Protein AF-A0A656YXI9-F1 (afdb_monomer_lite)

pLDDT: mean 81.05, std 15.87, range [48.06, 97.44]

InterPro domains:
  IPR007166 Class III signal peptide motif [PF04021] (8-33)

Secondary structure (DSSP, 8-state):
-----------HHHHHHHHHHHHHHHHHHHHHHHHHS--S---EEEEEEE-SSSSS---EEEEEEEE--B-TTSEEEEEESSTT----EE-SS-B-SSEEE-TT--GGGT--TT-S--EEEEEEEETTT--EEEEEEEEEPPPHHHHHHHTT-

Organism: NCBI:txid1698269

Sequence (153 aa):
MITIKNEKGQGATEYLLMLAAVLVVAAAAIYYVTQAGGGYPAIGATPTPYDSDADGTKEAIAIEVTTGSIASRAWSYSIDLDPQNDTWSNGSESLDAPRVTLDNFTPGAYASDDSADNTFYVSLRHTDSGHIYFSNEPVTLEDDSDIASANSA

Structure (mmCIF, N/CA/C/O backbone):
data_AF-A0A656YXI9-F1
#
_entry.id   AF-A0A656YXI9-F1
#
loop_
_atom_site.group_PDB
_atom_site.id
_atom_site.type_symbol
_atom_site.label_atom_id
_atom_site.label_alt_id
_atom_site.label_comp_id
_atom_site.label_asym_id
_atom_site.label_entity_id
_atom_site.label_seq_id
_atom_site.pdbx_PDB_ins_code
_atom_site.Cartn_x
_atom_site.Cartn_y
_atom_site.Cartn_z
_atom_site.occupancy
_atom_site.B_iso_or_equiv
_atom_site.auth_seq_id
_atom_site.auth_comp_id
_atom_site.auth_asym_id
_atom_site.auth_atom_id
_atom_site.pdbx_PDB_model_num
ATOM 1 N N . MET A 1 1 ? -42.996 17.291 72.541 1.00 52.22 1 MET A N 1
ATOM 2 C CA . MET A 1 1 ? -43.060 17.371 71.066 1.00 52.22 1 MET A CA 1
ATOM 3 C C . MET A 1 1 ? -41.785 16.740 70.534 1.00 52.22 1 MET A C 1
ATOM 5 O O . MET A 1 1 ? -40.719 17.255 70.834 1.00 52.22 1 MET A O 1
ATOM 9 N N . ILE A 1 2 ? -41.877 15.577 69.888 1.00 51.03 2 ILE A N 1
ATOM 10 C CA . ILE A 1 2 ? -40.717 14.841 69.361 1.00 51.03 2 ILE A CA 1
ATOM 11 C C . ILE A 1 2 ? -40.829 14.864 67.839 1.00 51.03 2 ILE A C 1
ATOM 13 O O . ILE A 1 2 ? -41.838 14.428 67.292 1.00 51.03 2 ILE A O 1
ATOM 17 N N . THR A 1 3 ? -39.807 15.399 67.176 1.00 60.31 3 THR A N 1
ATOM 18 C CA . THR A 1 3 ? -39.710 15.461 65.715 1.00 60.31 3 THR A CA 1
ATOM 19 C C . THR A 1 3 ? -38.803 14.328 65.250 1.00 60.31 3 THR A C 1
ATOM 21 O O . THR A 1 3 ? -37.611 14.338 65.549 1.00 60.31 3 THR A O 1
ATOM 24 N N . ILE A 1 4 ? -39.358 13.348 64.535 1.00 60.53 4 ILE A N 1
ATOM 25 C CA . ILE A 1 4 ? -38.586 12.249 63.942 1.00 60.53 4 ILE A CA 1
ATOM 26 C C . ILE A 1 4 ? -38.090 12.698 62.563 1.00 60.53 4 ILE A C 1
ATOM 28 O O . ILE A 1 4 ? -38.889 13.042 61.693 1.00 60.53 4 ILE A O 1
ATOM 32 N N . LYS A 1 5 ? -36.766 12.729 62.369 1.00 61.56 5 LYS A N 1
ATOM 33 C CA . LYS A 1 5 ? -36.139 12.929 61.056 1.00 61.56 5 LYS A CA 1
ATOM 34 C C . LYS A 1 5 ? -36.086 11.580 60.337 1.00 61.56 5 LYS A C 1
ATOM 36 O O . LYS A 1 5 ? -35.401 10.674 60.794 1.00 61.56 5 LYS A O 1
ATOM 41 N N . ASN A 1 6 ? -36.800 11.455 59.220 1.00 55.81 6 ASN A N 1
ATOM 42 C CA . ASN A 1 6 ? -36.669 10.308 58.324 1.00 55.81 6 ASN A CA 1
ATOM 43 C C . ASN A 1 6 ? -35.379 10.453 57.508 1.00 55.81 6 ASN A C 1
ATOM 45 O O . ASN A 1 6 ? -35.343 11.201 56.531 1.00 55.81 6 ASN A O 1
ATOM 49 N N . GLU A 1 7 ? -34.331 9.733 57.892 1.00 59.38 7 GLU A N 1
ATOM 50 C CA . GLU A 1 7 ? -33.169 9.510 57.034 1.00 59.38 7 GLU A CA 1
ATOM 51 C C . GLU A 1 7 ? -33.542 8.433 56.007 1.00 59.38 7 GLU A C 1
ATOM 53 O O . GLU A 1 7 ? -33.704 7.258 56.338 1.00 59.38 7 GLU A O 1
ATOM 58 N N . LYS A 1 8 ? -33.767 8.838 54.751 1.00 61.66 8 LYS A N 1
ATOM 59 C CA . LYS A 1 8 ? -33.958 7.894 53.644 1.00 61.66 8 LYS A CA 1
ATOM 60 C C . LYS A 1 8 ? -32.609 7.247 53.338 1.00 61.66 8 LYS A C 1
ATOM 62 O O . LYS A 1 8 ? -31.768 7.856 52.685 1.00 61.66 8 LYS A O 1
ATOM 67 N N . GLY A 1 9 ? -32.409 6.028 53.833 1.00 59.38 9 GLY A N 1
ATOM 68 C CA . GLY A 1 9 ? -31.315 5.170 53.394 1.00 59.38 9 GLY A CA 1
ATOM 69 C C . GLY A 1 9 ? -31.448 4.899 51.898 1.00 59.38 9 GLY A C 1
ATOM 70 O O . GLY A 1 9 ? -32.529 4.529 51.438 1.00 59.38 9 GLY A O 1
ATOM 71 N N . GLN A 1 10 ? -30.362 5.124 51.160 1.00 58.03 10 GLN A N 1
ATOM 72 C CA . GLN A 1 10 ? -30.278 4.870 49.728 1.00 58.03 10 GLN A CA 1
ATOM 73 C C . GLN A 1 10 ? -30.514 3.367 49.504 1.00 58.03 10 GLN A C 1
ATOM 75 O O . GLN A 1 10 ? -29.732 2.526 49.953 1.00 58.03 10 GLN A O 1
ATOM 80 N N . GLY A 1 11 ? -31.661 3.011 48.932 1.00 68.31 11 GLY A N 1
ATOM 81 C CA . GLY A 1 11 ? -32.063 1.625 48.742 1.00 68.31 11 GLY A CA 1
ATOM 82 C C . GLY A 1 11 ? -31.126 0.944 47.750 1.00 68.31 11 GLY A C 1
ATOM 83 O O . GLY A 1 11 ? -30.672 1.568 46.794 1.00 68.31 11 GLY A O 1
ATOM 84 N N . ALA A 1 12 ? -30.863 -0.354 47.929 1.00 71.62 12 ALA A N 1
ATOM 85 C CA . ALA A 1 12 ? -30.035 -1.155 47.015 1.00 71.62 12 ALA A CA 1
ATOM 86 C C . ALA A 1 12 ? -30.392 -0.944 45.524 1.00 71.62 12 ALA A C 1
ATOM 88 O O . ALA A 1 12 ? -29.527 -0.985 44.653 1.00 71.62 12 ALA A O 1
ATOM 89 N N . THR A 1 13 ? -31.659 -0.641 45.238 1.00 75.00 13 THR A N 1
ATOM 90 C CA . THR A 1 13 ? -32.184 -0.309 43.912 1.00 75.00 13 THR A CA 1
ATOM 91 C C . THR A 1 13 ? -31.545 0.934 43.279 1.00 75.00 13 THR A C 1
ATOM 93 O O . THR A 1 13 ? -31.309 0.948 42.077 1.00 75.00 13 THR A O 1
ATOM 96 N N . GLU A 1 14 ? -31.227 1.971 44.052 1.00 77.00 14 GLU A N 1
ATOM 97 C CA . GLU A 1 14 ? -30.619 3.207 43.534 1.00 77.00 14 GLU A CA 1
ATOM 98 C C . GLU A 1 14 ? -29.161 2.974 43.128 1.00 77.00 14 GLU A C 1
ATOM 100 O O . GLU A 1 14 ? -28.718 3.481 42.098 1.00 77.00 14 GLU A O 1
ATOM 105 N N . TYR A 1 15 ? -28.444 2.123 43.869 1.00 81.69 15 TYR A N 1
ATOM 106 C CA . TYR A 1 15 ? -27.099 1.690 43.490 1.00 81.69 15 TYR A CA 1
ATOM 107 C C . TYR A 1 15 ? -27.105 0.844 42.217 1.00 81.69 15 TYR A C 1
ATOM 109 O O . TYR A 1 15 ? -26.246 1.034 41.359 1.00 81.69 15 TYR A O 1
ATOM 117 N N . LEU A 1 16 ? -28.090 -0.046 42.054 1.00 84.88 16 LEU A N 1
ATOM 118 C CA . LEU A 1 16 ? -28.243 -0.827 40.823 1.00 84.88 16 LEU A CA 1
ATOM 119 C C . LEU A 1 16 ? -28.545 0.069 39.615 1.00 84.88 16 LEU A C 1
ATOM 121 O O . LEU A 1 16 ? -27.991 -0.154 38.541 1.00 84.88 16 LEU A O 1
ATOM 125 N N . LEU A 1 17 ? -29.370 1.105 39.791 1.00 84.88 17 LEU A N 1
ATOM 126 C CA . LEU A 1 17 ? -29.688 2.062 38.728 1.00 84.88 17 LEU A CA 1
ATOM 127 C C . LEU A 1 17 ? -28.478 2.920 38.339 1.00 84.88 17 LEU A C 1
ATOM 129 O O . LEU A 1 17 ? -28.216 3.101 37.151 1.00 84.88 17 LEU A O 1
ATOM 133 N N . MET A 1 18 ? -27.710 3.406 39.317 1.00 90.50 18 MET A N 1
ATOM 134 C CA . MET A 1 18 ? -26.471 4.139 39.042 1.00 90.50 18 MET A CA 1
ATOM 135 C C . MET A 1 18 ? -25.433 3.248 38.353 1.00 90.50 18 MET A C 1
ATOM 137 O O . MET A 1 18 ? -24.832 3.664 37.364 1.00 90.50 18 MET A O 1
ATOM 141 N N . LEU A 1 19 ? -25.263 2.007 38.816 1.00 90.31 19 LEU A N 1
ATOM 142 C CA . LEU A 1 19 ? -24.351 1.043 38.200 1.00 90.31 19 LEU A CA 1
ATOM 143 C C . LEU A 1 19 ? -24.745 0.738 36.750 1.00 90.31 19 LEU A C 1
ATOM 145 O O . LEU A 1 19 ? -23.888 0.747 35.870 1.00 90.31 19 LEU A O 1
ATOM 149 N N . ALA A 1 20 ? -26.034 0.509 36.486 1.00 91.38 20 ALA A N 1
ATOM 150 C CA . ALA A 1 20 ? -26.532 0.251 35.139 1.00 91.38 20 ALA A CA 1
ATOM 151 C C . ALA A 1 20 ? -26.260 1.434 34.199 1.00 91.38 20 ALA A C 1
ATOM 153 O O . ALA A 1 20 ? -25.772 1.235 33.088 1.00 91.38 20 ALA A O 1
ATOM 154 N N . ALA A 1 21 ? -26.506 2.666 34.656 1.00 93.06 21 ALA A N 1
ATOM 155 C CA . ALA A 1 21 ? -26.217 3.864 33.873 1.00 93.06 21 ALA A CA 1
ATOM 156 C C . ALA A 1 21 ? -24.719 3.986 33.543 1.00 93.06 21 ALA A C 1
ATOM 158 O O . ALA A 1 21 ? -24.357 4.250 32.396 1.00 93.06 21 ALA A O 1
ATOM 159 N N . VAL A 1 22 ? -23.845 3.731 34.520 1.00 94.69 22 VAL A N 1
ATOM 160 C CA . VAL A 1 22 ? -22.388 3.751 34.317 1.00 94.69 22 VAL A CA 1
ATOM 161 C C . VAL A 1 22 ? -21.953 2.685 33.312 1.00 94.69 22 VAL A C 1
ATOM 163 O O . VAL A 1 22 ? -21.165 2.985 32.419 1.00 94.69 22 VAL A O 1
ATOM 166 N N . LEU A 1 23 ? -22.488 1.465 33.407 1.00 94.50 23 LEU A N 1
ATOM 167 C CA . LEU A 1 23 ? -22.153 0.379 32.484 1.00 94.50 23 LEU A CA 1
ATOM 168 C C . LEU A 1 23 ? -22.568 0.690 31.043 1.00 94.50 23 LEU A C 1
ATOM 170 O O . LEU A 1 23 ? -21.806 0.407 30.123 1.00 94.50 23 LEU A O 1
ATOM 174 N N . VAL A 1 24 ? -23.733 1.309 30.839 1.00 93.31 24 VAL A N 1
ATOM 175 C CA . VAL A 1 24 ? -24.192 1.711 29.500 1.00 93.31 24 VAL A CA 1
ATOM 176 C C . VAL A 1 24 ? -23.269 2.771 28.899 1.00 93.31 24 VAL A C 1
ATOM 178 O O . VAL A 1 24 ? -22.856 2.642 27.747 1.00 93.31 24 VAL A O 1
ATOM 181 N N . VAL A 1 25 ? -22.894 3.794 29.674 1.00 92.81 25 VAL A N 1
ATOM 182 C CA . VAL A 1 25 ? -21.974 4.842 29.202 1.00 92.81 25 VAL A CA 1
ATOM 183 C C . VAL A 1 25 ? -20.582 4.269 28.924 1.00 92.81 25 VAL A C 1
ATOM 185 O O . VAL A 1 25 ? -19.993 4.581 27.891 1.00 92.81 25 VAL A O 1
ATOM 188 N N . ALA A 1 26 ? -20.070 3.395 29.794 1.00 92.00 26 ALA A N 1
ATOM 189 C CA . ALA A 1 26 ? -18.786 2.729 29.596 1.00 92.00 26 ALA A CA 1
ATOM 190 C C . ALA A 1 26 ? -18.788 1.842 28.340 1.00 92.00 26 ALA A C 1
ATOM 192 O O . ALA A 1 26 ? -17.847 1.902 27.553 1.00 92.00 26 ALA A O 1
ATOM 193 N N . ALA A 1 27 ? -19.854 1.071 28.108 1.00 89.06 27 ALA A N 1
ATOM 194 C CA . ALA A 1 27 ? -19.998 0.247 26.910 1.00 89.06 27 ALA A CA 1
ATOM 195 C C . ALA A 1 27 ? -20.043 1.097 25.632 1.00 89.06 27 ALA A C 1
ATOM 197 O O . ALA A 1 27 ? -19.363 0.771 24.662 1.00 89.06 27 ALA A O 1
ATOM 198 N N . ALA A 1 28 ? -20.780 2.212 25.642 1.00 83.25 28 ALA A N 1
ATOM 199 C CA . ALA A 1 28 ? -20.804 3.147 24.520 1.00 83.25 28 ALA A CA 1
ATOM 200 C C . ALA A 1 28 ? -19.417 3.762 24.271 1.00 83.25 28 ALA A C 1
ATOM 202 O O . ALA A 1 28 ? -18.961 3.807 23.133 1.00 83.25 28 ALA A O 1
ATOM 203 N N . ALA A 1 29 ? -18.711 4.182 25.323 1.00 82.88 29 ALA A N 1
ATOM 204 C CA . ALA A 1 29 ? -17.359 4.719 25.201 1.00 82.88 29 ALA A CA 1
ATOM 205 C C . ALA A 1 29 ? -16.381 3.683 24.624 1.00 82.88 29 ALA A C 1
ATOM 207 O O . ALA A 1 29 ? -15.631 4.010 23.712 1.00 82.88 29 ALA A O 1
ATOM 208 N N . ILE A 1 30 ? -16.425 2.428 25.088 1.00 82.44 30 ILE A N 1
ATOM 209 C CA . ILE A 1 30 ? -15.611 1.332 24.538 1.00 82.44 30 ILE A CA 1
ATOM 210 C C . ILE A 1 30 ? -15.970 1.077 23.071 1.00 82.44 30 ILE A C 1
ATOM 212 O O . ILE A 1 30 ? -15.073 0.932 22.246 1.00 82.44 30 ILE A O 1
ATOM 216 N N . TYR A 1 31 ? -17.257 1.065 22.720 1.00 77.50 31 TYR A N 1
ATOM 217 C CA . TYR A 1 31 ? -17.714 0.908 21.338 1.00 77.50 31 TYR A CA 1
ATOM 218 C C . TYR A 1 31 ? -17.147 2.005 20.425 1.00 77.50 31 TYR A C 1
ATOM 220 O O . TYR A 1 31 ? -16.580 1.710 19.376 1.00 77.50 31 TYR A O 1
ATOM 228 N N . TYR A 1 32 ? -17.208 3.267 20.854 1.00 71.00 32 TYR A N 1
ATOM 229 C CA . TYR A 1 32 ? -16.646 4.368 20.074 1.00 71.00 32 TYR A CA 1
ATOM 230 C C . TYR A 1 32 ? -15.115 4.359 20.051 1.00 71.00 32 TYR A C 1
ATOM 232 O O . TYR A 1 32 ? -14.539 4.643 19.010 1.00 71.00 32 TYR A O 1
ATOM 240 N N . VAL A 1 33 ? -14.438 3.988 21.141 1.00 65.75 33 VAL A N 1
ATOM 241 C CA . VAL A 1 33 ? -12.968 3.876 21.180 1.00 65.75 33 VAL A CA 1
ATOM 242 C C . VAL A 1 33 ? -12.469 2.735 20.292 1.00 65.75 33 VAL A C 1
ATOM 244 O O . VAL A 1 33 ? -11.468 2.895 19.605 1.00 65.75 33 VAL A O 1
ATOM 247 N N . THR A 1 34 ? -13.175 1.606 20.263 1.00 61.50 34 THR A N 1
ATOM 248 C CA . THR A 1 34 ? -12.810 0.452 19.424 1.00 61.50 34 THR A CA 1
ATOM 249 C C . THR A 1 34 ? -13.094 0.688 17.942 1.00 61.50 34 THR A C 1
ATOM 251 O O . THR A 1 34 ? -12.351 0.182 17.110 1.00 61.50 34 THR A O 1
ATOM 254 N N . GLN A 1 35 ? -14.100 1.497 17.592 1.00 58.91 35 GLN A N 1
ATOM 255 C CA . GLN A 1 35 ? -14.315 1.925 16.203 1.00 58.91 35 GLN A CA 1
ATOM 256 C C . GLN A 1 35 ? -13.405 3.081 15.769 1.00 58.91 35 GLN A C 1
ATOM 258 O O . GLN A 1 35 ? -12.988 3.118 14.617 1.00 58.91 35 GLN A O 1
ATOM 263 N N . ALA A 1 36 ? -13.085 4.020 16.664 1.00 53.50 36 ALA A N 1
ATOM 264 C CA . ALA A 1 36 ? -12.298 5.209 16.332 1.00 53.50 36 ALA A CA 1
ATOM 265 C C . ALA A 1 36 ? -10.776 5.011 16.475 1.00 53.50 36 ALA A C 1
ATOM 267 O O . ALA A 1 36 ? -10.007 5.821 15.962 1.00 53.50 36 ALA A O 1
ATOM 268 N N . GLY A 1 37 ? -10.321 3.960 17.166 1.00 49.38 37 GLY A N 1
ATOM 269 C CA . GLY A 1 37 ? -8.909 3.702 17.449 1.00 49.38 37 GLY A CA 1
ATOM 270 C C . GLY A 1 37 ? -8.355 2.455 16.756 1.00 49.38 37 GLY A C 1
ATOM 271 O O . GLY A 1 37 ? -8.288 1.397 17.368 1.00 49.38 37 GLY A O 1
ATOM 272 N N . GLY A 1 38 ? -7.877 2.595 15.515 1.00 62.16 38 GLY A N 1
ATOM 273 C CA . GLY A 1 38 ? -6.753 1.783 15.012 1.00 62.16 38 GLY A CA 1
ATOM 274 C C . GLY A 1 38 ? -7.040 0.357 14.520 1.00 62.16 38 GLY A C 1
ATOM 275 O O . GLY A 1 38 ? -6.224 -0.531 14.742 1.00 62.16 38 GLY A O 1
ATOM 276 N N . GLY A 1 39 ? -8.157 0.119 13.831 1.00 72.19 39 GLY A N 1
ATOM 277 C CA . GLY A 1 39 ? -8.497 -1.192 13.256 1.00 72.19 39 GLY A CA 1
ATOM 278 C C . GLY A 1 39 ? -7.847 -1.516 11.903 1.00 72.19 39 GLY A C 1
ATOM 279 O O . GLY A 1 39 ? -8.514 -2.109 11.062 1.00 72.19 39 GLY A O 1
ATOM 280 N N . TYR A 1 40 ? -6.607 -1.094 11.646 1.00 83.56 40 TYR A N 1
ATOM 281 C CA . TYR A 1 40 ? -5.902 -1.416 10.398 1.00 83.56 40 TYR A CA 1
ATOM 282 C C . TYR A 1 40 ? -4.590 -2.155 10.679 1.00 83.56 40 TYR A C 1
ATOM 284 O O . TYR A 1 40 ? -3.902 -1.824 11.650 1.00 83.56 40 TYR A O 1
ATOM 292 N N . PRO A 1 41 ? -4.219 -3.160 9.865 1.00 88.81 41 PRO A N 1
ATOM 293 C CA . PRO A 1 41 ? -2.964 -3.874 10.056 1.00 88.81 41 PRO A CA 1
ATOM 294 C C . PRO A 1 41 ? -1.770 -2.926 9.909 1.00 88.81 41 PRO A C 1
ATOM 296 O O . PRO A 1 41 ? -1.713 -2.132 8.970 1.00 88.81 41 PRO A O 1
ATOM 299 N N . ALA A 1 42 ? -0.807 -3.009 10.826 1.00 90.81 42 ALA A N 1
ATOM 300 C CA . ALA A 1 42 ? 0.469 -2.327 10.658 1.00 90.81 42 ALA A CA 1
ATOM 301 C C . ALA A 1 42 ? 1.294 -3.086 9.612 1.00 90.81 42 ALA A C 1
ATOM 303 O O . ALA A 1 42 ? 1.691 -4.228 9.854 1.00 90.81 42 ALA A O 1
ATOM 304 N N . ILE A 1 43 ? 1.540 -2.449 8.468 1.00 94.56 43 ILE A N 1
ATOM 305 C CA . ILE A 1 43 ? 2.387 -2.982 7.401 1.00 94.56 43 ILE A CA 1
ATOM 306 C C . ILE A 1 43 ? 3.479 -1.981 7.033 1.00 94.56 43 ILE A C 1
ATOM 308 O O . ILE A 1 43 ? 3.293 -0.771 7.164 1.00 94.56 43 ILE A O 1
ATOM 312 N N . GLY A 1 44 ? 4.613 -2.492 6.568 1.00 95.94 44 GLY A N 1
ATOM 313 C CA . GLY A 1 44 ? 5.625 -1.722 5.858 1.00 95.94 44 GLY A CA 1
ATOM 314 C C . GLY A 1 44 ? 5.581 -2.118 4.393 1.00 95.94 44 GLY A C 1
ATOM 315 O O . GLY A 1 44 ? 5.911 -3.260 4.079 1.00 95.94 44 GLY A O 1
ATOM 316 N N . ALA A 1 45 ? 5.163 -1.203 3.522 1.00 96.94 45 ALA A N 1
ATOM 317 C CA . ALA A 1 45 ? 5.058 -1.457 2.094 1.00 96.94 45 ALA A CA 1
ATOM 318 C C . ALA A 1 45 ? 5.496 -0.246 1.268 1.00 96.94 45 ALA A C 1
ATOM 320 O O . ALA A 1 45 ? 5.305 0.892 1.696 1.00 96.94 45 ALA A O 1
ATOM 321 N N . THR A 1 46 ? 6.062 -0.506 0.094 1.00 97.44 46 THR A N 1
ATOM 322 C CA . THR A 1 46 ? 6.559 0.517 -0.833 1.00 97.44 46 THR A CA 1
ATOM 323 C C . THR A 1 46 ? 6.268 0.106 -2.271 1.00 97.44 46 THR A C 1
ATOM 325 O O . THR A 1 46 ? 6.488 -1.058 -2.611 1.00 97.44 46 THR A O 1
ATOM 328 N N . PRO A 1 47 ? 5.792 1.018 -3.130 1.00 96.44 47 PRO A N 1
ATOM 329 C CA . PRO A 1 47 ? 5.612 0.709 -4.538 1.00 96.44 47 PRO A CA 1
ATOM 330 C C . PRO A 1 47 ? 6.970 0.739 -5.257 1.00 96.44 47 PRO A C 1
ATOM 332 O O . PRO A 1 47 ? 7.792 1.620 -5.002 1.00 96.44 47 PRO A O 1
ATOM 335 N N . THR A 1 48 ? 7.222 -0.232 -6.132 1.00 94.88 48 THR A N 1
ATOM 336 C CA . THR A 1 48 ? 8.469 -0.344 -6.898 1.00 94.88 48 THR A CA 1
ATOM 337 C C . THR A 1 48 ? 8.195 -0.742 -8.351 1.00 94.88 48 THR A C 1
ATOM 339 O O . THR A 1 48 ? 7.219 -1.449 -8.625 1.00 94.88 48 THR A O 1
ATOM 342 N N . PRO A 1 49 ? 9.041 -0.293 -9.298 1.00 91.88 49 PRO A N 1
ATOM 343 C CA . PRO A 1 49 ? 8.981 -0.770 -10.672 1.00 91.88 49 PRO A CA 1
ATOM 344 C C . PRO A 1 49 ? 9.405 -2.247 -10.711 1.00 91.88 49 PRO A C 1
ATOM 346 O O . PRO A 1 49 ? 10.359 -2.656 -10.037 1.00 91.88 49 PRO A O 1
ATOM 349 N N . TYR A 1 50 ? 8.684 -3.050 -11.485 1.00 90.06 50 TYR A N 1
ATOM 350 C CA . TYR A 1 50 ? 8.796 -4.500 -11.534 1.00 90.06 50 TYR A CA 1
ATOM 351 C C . TYR A 1 50 ? 8.849 -5.006 -12.975 1.00 90.06 50 TYR A C 1
ATOM 353 O O . TYR A 1 50 ? 8.138 -4.517 -13.844 1.00 90.06 50 TYR A O 1
ATOM 361 N N . ASP A 1 51 ? 9.695 -6.005 -13.190 1.00 88.56 51 ASP A N 1
ATOM 362 C CA . ASP A 1 51 ? 9.826 -6.743 -14.441 1.00 88.56 51 ASP A CA 1
ATOM 363 C C . ASP A 1 51 ? 8.882 -7.955 -14.380 1.00 88.56 51 ASP A C 1
ATOM 365 O O . ASP A 1 51 ? 9.149 -8.932 -13.667 1.00 88.56 51 ASP A O 1
ATOM 369 N N . SER A 1 52 ? 7.724 -7.845 -15.040 1.00 83.81 52 SER A N 1
ATOM 370 C CA . SER A 1 52 ? 6.700 -8.896 -15.070 1.00 83.81 52 SER A CA 1
ATOM 371 C C . SER A 1 52 ? 7.069 -10.074 -15.963 1.00 83.81 52 SER A C 1
ATOM 373 O O . SER A 1 52 ? 6.657 -11.200 -15.672 1.00 83.81 52 SER A O 1
ATOM 375 N N . ASP A 1 53 ? 7.849 -9.825 -17.012 1.00 83.25 53 ASP A N 1
ATOM 376 C CA . ASP A 1 53 ? 8.105 -10.761 -18.108 1.00 83.25 53 ASP A CA 1
ATOM 377 C C . ASP A 1 53 ? 9.503 -11.404 -18.037 1.00 83.25 53 ASP A C 1
ATOM 379 O O . ASP A 1 53 ? 9.819 -12.329 -18.790 1.00 83.25 53 ASP A O 1
ATOM 383 N N . ALA A 1 54 ? 10.297 -11.004 -17.040 1.00 83.19 54 ALA A N 1
ATOM 384 C CA . ALA A 1 54 ? 11.666 -11.432 -16.775 1.00 83.19 54 ALA A CA 1
ATOM 385 C C . ALA A 1 54 ? 12.635 -11.164 -17.942 1.00 83.19 54 ALA A C 1
ATOM 387 O O . ALA A 1 54 ? 13.603 -11.913 -18.132 1.00 83.19 54 ALA A O 1
ATOM 388 N N . ASP A 1 55 ? 12.373 -10.123 -18.732 1.00 81.56 55 ASP A N 1
ATOM 389 C CA . ASP A 1 55 ? 13.200 -9.700 -19.867 1.00 81.56 55 ASP A CA 1
ATOM 390 C C . ASP A 1 55 ? 14.219 -8.609 -19.502 1.00 81.56 55 ASP A C 1
ATOM 392 O O . ASP A 1 55 ? 15.132 -8.322 -20.282 1.00 81.56 55 ASP A O 1
ATOM 396 N N . GLY A 1 56 ? 14.148 -8.101 -18.271 1.00 81.81 56 GLY A N 1
ATOM 397 C CA . GLY A 1 56 ? 14.997 -7.043 -17.750 1.00 81.81 56 GLY A CA 1
ATOM 398 C C . GLY A 1 56 ? 14.384 -5.648 -17.841 1.00 81.81 56 GLY A C 1
ATOM 399 O O . GLY A 1 56 ? 15.005 -4.736 -17.294 1.00 81.81 56 GLY A O 1
ATOM 400 N N . THR A 1 57 ? 13.209 -5.484 -18.459 1.00 81.44 57 THR A N 1
ATOM 401 C CA . THR A 1 57 ? 12.488 -4.210 -18.553 1.00 81.44 57 THR A CA 1
ATOM 402 C C . THR A 1 57 ? 11.469 -4.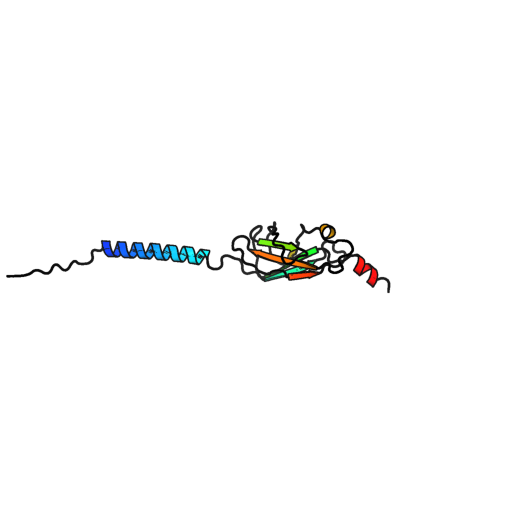099 -17.419 1.00 81.44 57 THR A C 1
ATOM 404 O O . THR A 1 57 ? 10.646 -4.984 -17.187 1.00 81.44 57 THR A O 1
ATOM 407 N N . LYS A 1 58 ? 11.495 -2.999 -16.660 1.00 85.12 58 LYS A N 1
ATOM 408 C CA . LYS A 1 58 ? 10.534 -2.776 -15.566 1.00 85.12 58 LYS A CA 1
ATOM 409 C C . LYS A 1 58 ? 9.301 -2.004 -16.019 1.00 85.12 58 LYS A C 1
ATOM 411 O O . LYS A 1 58 ? 9.170 -0.811 -15.739 1.00 85.12 58 LYS A O 1
ATOM 416 N N . GLU A 1 59 ? 8.382 -2.715 -16.657 1.00 82.94 59 GLU A N 1
ATOM 417 C CA . GLU A 1 59 ? 7.143 -2.151 -17.208 1.00 82.94 59 GLU A CA 1
ATOM 418 C C . GLU A 1 59 ? 5.926 -2.283 -16.279 1.00 82.94 59 GLU A C 1
ATOM 420 O O . GLU A 1 59 ? 4.854 -1.753 -16.568 1.00 82.94 59 GLU A O 1
ATOM 425 N N . ALA A 1 60 ? 6.054 -2.985 -15.153 1.00 87.00 60 ALA A N 1
ATOM 426 C CA . ALA A 1 60 ? 4.971 -3.190 -14.198 1.00 87.00 60 ALA A CA 1
ATOM 427 C C . ALA A 1 60 ? 5.228 -2.460 -12.876 1.00 87.00 60 ALA A C 1
ATOM 429 O O . ALA A 1 60 ? 6.344 -2.070 -12.542 1.00 87.00 60 ALA A O 1
ATOM 430 N N . ILE A 1 61 ? 4.176 -2.310 -12.072 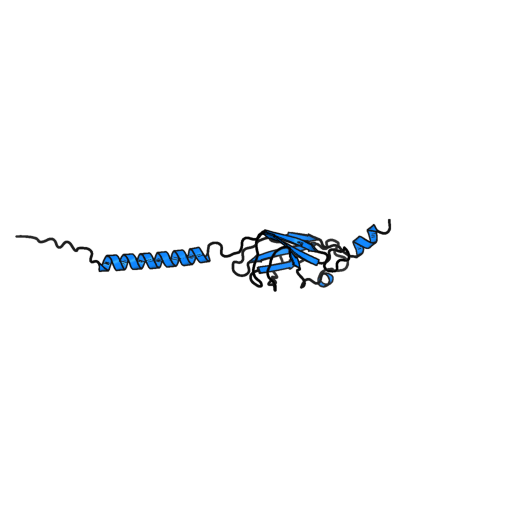1.00 91.25 61 ILE A N 1
ATOM 431 C CA . ILE A 1 61 ? 4.272 -1.794 -10.704 1.00 91.25 61 ILE A CA 1
ATOM 432 C C . ILE A 1 61 ? 3.958 -2.936 -9.743 1.00 91.25 61 ILE A C 1
ATOM 434 O O . ILE A 1 6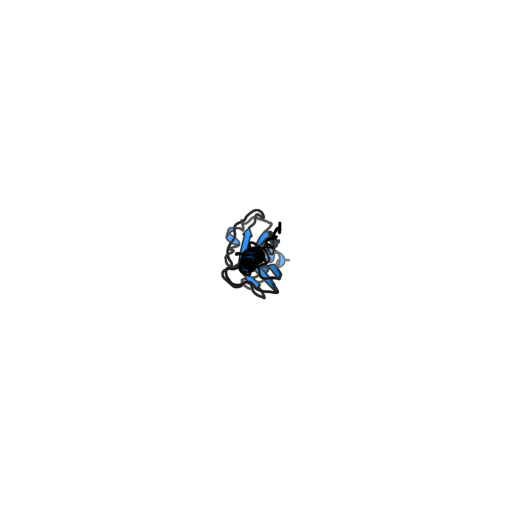1 ? 2.926 -3.601 -9.860 1.00 91.25 61 ILE A O 1
ATOM 438 N N . ALA A 1 62 ? 4.826 -3.132 -8.756 1.00 94.12 62 ALA A N 1
ATOM 439 C CA . ALA A 1 62 ? 4.573 -4.010 -7.625 1.00 94.12 62 ALA A CA 1
ATOM 440 C C . ALA A 1 62 ? 4.528 -3.206 -6.325 1.00 94.12 62 ALA A C 1
ATOM 442 O O . ALA A 1 62 ? 5.130 -2.142 -6.200 1.00 94.12 62 ALA A O 1
ATOM 443 N N . ILE A 1 63 ? 3.821 -3.732 -5.331 1.00 96.56 63 ILE A N 1
ATOM 444 C CA . ILE A 1 63 ? 3.910 -3.266 -3.951 1.00 96.56 63 ILE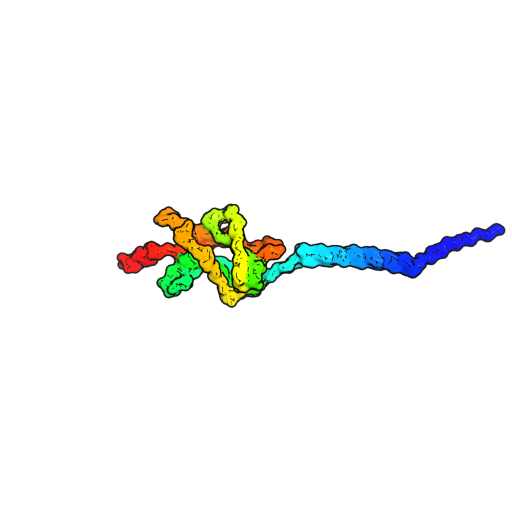 A CA 1
ATOM 445 C C . ILE A 1 63 ? 4.791 -4.257 -3.204 1.00 96.56 63 ILE A C 1
ATOM 447 O O . ILE A 1 63 ? 4.379 -5.389 -2.952 1.00 96.56 63 ILE A O 1
ATOM 451 N N . GLU A 1 64 ? 6.000 -3.839 -2.848 1.00 97.00 64 GLU A N 1
ATOM 452 C CA . GLU A 1 64 ? 6.893 -4.611 -1.991 1.00 97.00 64 GLU A CA 1
ATOM 453 C C . GLU A 1 64 ? 6.439 -4.513 -0.543 1.00 97.00 64 GLU A C 1
ATOM 455 O O . GLU A 1 64 ? 6.182 -3.424 -0.032 1.00 97.00 64 GLU A O 1
ATOM 460 N N . VAL A 1 65 ? 6.365 -5.657 0.133 1.00 97.38 65 VAL A N 1
ATOM 461 C CA . VAL A 1 65 ? 5.937 -5.744 1.529 1.00 97.38 65 VAL A CA 1
ATOM 462 C C . VAL A 1 65 ? 7.129 -6.184 2.367 1.00 97.38 65 VAL A C 1
ATOM 464 O O . VAL A 1 65 ? 7.625 -7.302 2.250 1.00 97.38 65 VAL A O 1
ATOM 467 N N . THR A 1 66 ? 7.597 -5.283 3.229 1.00 96.38 66 THR A N 1
ATOM 468 C CA . THR A 1 66 ? 8.724 -5.521 4.140 1.00 96.38 66 THR A CA 1
ATOM 469 C C . THR A 1 66 ? 8.261 -6.157 5.450 1.00 96.38 66 THR A C 1
ATOM 471 O O . THR A 1 66 ? 8.959 -7.000 6.014 1.00 96.38 66 THR A O 1
ATOM 474 N N . THR A 1 67 ? 7.095 -5.751 5.965 1.00 94.88 67 THR A N 1
ATOM 475 C CA . THR A 1 67 ? 6.540 -6.259 7.229 1.00 94.88 67 THR A CA 1
ATOM 476 C C . THR A 1 67 ? 5.015 -6.272 7.221 1.00 94.88 67 THR A C 1
ATOM 478 O O . THR A 1 67 ? 4.379 -5.408 6.620 1.00 94.88 67 THR A O 1
ATOM 481 N N . GLY A 1 68 ? 4.441 -7.214 7.973 1.00 94.31 68 GLY A N 1
ATOM 482 C CA . GLY A 1 68 ? 2.994 -7.350 8.145 1.00 94.31 68 GLY A CA 1
ATOM 483 C C . GLY A 1 68 ? 2.291 -7.906 6.907 1.00 94.31 68 GLY A C 1
ATOM 484 O O . GLY A 1 68 ? 2.934 -8.282 5.933 1.00 94.31 68 GLY A O 1
ATOM 485 N N . SER A 1 69 ? 0.963 -7.981 6.974 1.00 95.56 69 SER A N 1
ATOM 486 C CA . SER A 1 69 ? 0.123 -8.370 5.844 1.00 95.56 69 SER A CA 1
ATOM 487 C C . SER A 1 69 ? -1.295 -7.815 5.980 1.00 95.56 69 SER A C 1
ATOM 489 O O . SER A 1 69 ? -1.757 -7.501 7.083 1.00 95.56 69 SER A O 1
ATOM 491 N N . ILE A 1 70 ? -1.992 -7.681 4.852 1.00 94.94 70 ILE A N 1
ATOM 492 C CA . ILE A 1 70 ? -3.409 -7.304 4.785 1.00 94.94 70 ILE A CA 1
ATOM 493 C C . ILE A 1 70 ? -4.144 -8.342 3.945 1.00 94.94 70 ILE A C 1
ATOM 495 O O . ILE A 1 70 ? -3.728 -8.655 2.834 1.00 94.94 70 ILE A O 1
ATOM 499 N N . ALA A 1 71 ? -5.258 -8.863 4.457 1.00 94.81 71 ALA A N 1
ATOM 500 C CA . ALA A 1 71 ? -6.051 -9.853 3.741 1.00 94.81 71 ALA A CA 1
ATOM 501 C C . ALA A 1 71 ? -6.579 -9.319 2.395 1.00 94.81 71 ALA A C 1
ATOM 503 O O . ALA A 1 71 ? -6.775 -8.116 2.205 1.00 94.81 71 ALA A O 1
ATOM 504 N N . SER A 1 72 ? -6.872 -10.243 1.478 1.00 93.69 72 SER A N 1
ATOM 505 C CA . SER A 1 72 ? -7.541 -9.934 0.210 1.00 93.69 72 SER A CA 1
ATOM 506 C C . SER A 1 72 ? -8.785 -9.068 0.426 1.00 93.69 72 SER A C 1
ATOM 508 O O . SER A 1 72 ? -9.560 -9.303 1.356 1.00 93.69 72 SER A O 1
ATOM 510 N N . ARG A 1 73 ? -8.967 -8.062 -0.442 1.00 92.38 73 ARG A N 1
ATOM 511 C CA . ARG A 1 73 ? -10.067 -7.080 -0.429 1.00 92.38 73 ARG A CA 1
ATOM 512 C C . ARG A 1 73 ? -10.128 -6.141 0.782 1.00 92.38 73 ARG A C 1
ATOM 514 O O . ARG A 1 73 ? -11.046 -5.329 0.829 1.00 92.38 73 ARG A O 1
ATOM 521 N N . ALA A 1 74 ? -9.192 -6.229 1.729 1.00 94.38 74 ALA A N 1
ATOM 522 C CA . ALA A 1 74 ? -9.083 -5.289 2.852 1.00 94.38 74 ALA A CA 1
ATOM 523 C C . ALA A 1 74 ? -8.106 -4.131 2.569 1.00 94.38 74 ALA A C 1
ATOM 525 O O . ALA A 1 74 ? -7.891 -3.261 3.414 1.00 94.38 74 ALA A O 1
ATOM 526 N N . TRP A 1 75 ? -7.524 -4.092 1.372 1.00 95.94 75 TRP A N 1
ATOM 527 C CA . TRP A 1 75 ? -6.705 -2.989 0.890 1.00 95.94 75 TRP A CA 1
ATOM 528 C C . TRP A 1 75 ? -7.157 -2.539 -0.501 1.00 95.94 75 TRP A C 1
ATOM 530 O O . TRP A 1 75 ? -7.722 -3.308 -1.288 1.00 95.94 75 TRP A O 1
ATOM 540 N N . SER A 1 76 ? -6.889 -1.273 -0.797 1.00 95.75 76 SER A N 1
ATOM 541 C CA . SER A 1 76 ? -7.152 -0.650 -2.089 1.00 95.75 76 SER A CA 1
ATOM 542 C C . SER A 1 76 ? -5.940 0.163 -2.524 1.00 95.75 76 SER A C 1
ATOM 544 O O . SER A 1 76 ? -5.233 0.726 -1.687 1.00 95.75 76 SER A O 1
ATOM 546 N N . TYR A 1 77 ? -5.741 0.272 -3.830 1.00 95.25 77 TYR A N 1
ATOM 547 C CA . TYR A 1 77 ? -4.658 1.030 -4.438 1.00 95.25 77 TYR A CA 1
ATOM 548 C C . TYR A 1 77 ? -5.191 2.003 -5.495 1.00 95.25 77 TYR A C 1
ATOM 550 O O . TYR A 1 77 ? -6.279 1.801 -6.039 1.00 95.25 77 TYR A O 1
ATOM 558 N N . SER A 1 78 ? -4.430 3.058 -5.762 1.00 93.25 78 SER A N 1
ATOM 559 C CA . SER A 1 78 ? -4.633 3.985 -6.880 1.00 93.25 78 SER A CA 1
ATOM 560 C C . SER A 1 78 ? -3.330 4.067 -7.669 1.00 93.25 78 SER A C 1
ATOM 562 O O . SER A 1 78 ? -2.262 4.079 -7.055 1.00 93.25 78 SER A O 1
ATOM 564 N N . ILE A 1 79 ? -3.424 4.075 -8.997 1.00 90.75 79 ILE A N 1
ATOM 565 C CA . ILE A 1 79 ? -2.306 4.275 -9.926 1.00 90.75 79 ILE A CA 1
ATOM 566 C C . ILE A 1 79 ? -2.800 5.265 -10.971 1.00 90.75 79 ILE A C 1
ATOM 568 O O . ILE A 1 79 ? -3.789 4.980 -11.647 1.00 90.75 79 ILE A O 1
ATOM 572 N N . ASP A 1 80 ? -2.124 6.401 -11.104 1.00 88.56 80 ASP A N 1
ATOM 573 C CA . ASP A 1 80 ? -2.447 7.384 -12.136 1.00 88.56 80 ASP A CA 1
ATOM 574 C C . ASP A 1 80 ? -1.225 8.226 -12.530 1.00 88.56 80 ASP A C 1
ATOM 576 O O . ASP A 1 80 ? -0.230 8.259 -11.811 1.00 88.56 80 ASP A O 1
ATOM 580 N N . LEU A 1 81 ? -1.303 8.920 -13.663 1.00 86.56 81 LEU A N 1
ATOM 581 C CA . LEU A 1 81 ? -0.327 9.935 -14.071 1.00 86.56 81 LEU A CA 1
ATOM 582 C C . LEU A 1 81 ? -0.568 11.274 -13.354 1.00 86.56 81 LEU A C 1
ATOM 584 O O . LEU A 1 81 ? 0.361 12.062 -13.185 1.00 86.56 81 LEU A O 1
ATOM 588 N N . ASP A 1 82 ? -1.804 11.545 -12.921 1.00 86.25 82 ASP A N 1
ATOM 589 C CA . ASP A 1 82 ? -2.157 12.721 -12.127 1.00 86.25 82 ASP A CA 1
ATOM 590 C C . ASP A 1 82 ? -2.231 12.363 -10.627 1.00 86.25 82 ASP A C 1
ATOM 592 O O . ASP A 1 82 ? -3.113 11.602 -10.219 1.00 86.25 82 ASP A O 1
ATOM 596 N N . PRO A 1 83 ? -1.383 12.951 -9.758 1.00 86.00 83 PRO A N 1
ATOM 597 C CA . PRO A 1 83 ? -1.427 12.710 -8.313 1.00 86.00 83 PRO A CA 1
ATOM 598 C C . PRO A 1 83 ? -2.714 13.221 -7.639 1.00 86.00 83 PRO A C 1
ATOM 600 O O . PRO A 1 83 ? -2.913 13.006 -6.443 1.00 86.00 83 PRO A O 1
ATOM 603 N N . GLN A 1 84 ? -3.566 13.958 -8.355 1.00 86.19 84 GLN A N 1
ATOM 604 C CA . GLN A 1 84 ? -4.876 14.398 -7.873 1.00 86.19 84 GLN A CA 1
ATOM 605 C C . GLN A 1 84 ? -6.001 13.409 -8.205 1.00 86.19 84 GLN A C 1
ATOM 607 O O . GLN A 1 84 ? -7.126 13.612 -7.740 1.00 86.19 84 GLN A O 1
ATOM 612 N N . ASN A 1 85 ? -5.741 12.356 -8.992 1.00 83.75 85 ASN A N 1
ATOM 613 C CA . ASN A 1 85 ? -6.766 11.360 -9.279 1.00 83.75 85 ASN A CA 1
ATOM 614 C C . ASN A 1 85 ? -6.994 10.432 -8.073 1.00 83.75 85 ASN A C 1
ATOM 616 O O . ASN A 1 85 ? -6.071 9.852 -7.505 1.00 83.75 85 ASN A O 1
ATOM 620 N N . ASP A 1 86 ? -8.265 10.260 -7.716 1.00 83.50 86 ASP A N 1
ATOM 621 C CA . ASP A 1 86 ? -8.725 9.488 -6.561 1.00 83.50 86 ASP A CA 1
ATOM 622 C C . ASP A 1 86 ? -9.472 8.210 -6.994 1.00 83.50 86 ASP A C 1
ATOM 624 O O . ASP A 1 86 ? -10.460 7.793 -6.385 1.00 83.50 86 ASP A O 1
ATOM 628 N N . THR A 1 87 ? -9.042 7.590 -8.096 1.00 91.31 87 THR A N 1
ATOM 629 C CA . THR A 1 87 ? -9.662 6.363 -8.614 1.00 91.31 87 THR A CA 1
ATOM 630 C C . THR A 1 87 ? -9.057 5.131 -7.943 1.00 91.31 87 THR A C 1
ATOM 632 O O . THR A 1 87 ? -7.953 4.702 -8.258 1.00 91.31 87 THR A O 1
ATOM 635 N N . TRP A 1 88 ? -9.809 4.522 -7.024 1.00 93.31 88 TRP A N 1
ATOM 636 C CA . TRP A 1 88 ? -9.338 3.378 -6.240 1.00 93.31 88 TRP A CA 1
ATOM 637 C C . TRP A 1 88 ? -9.815 2.035 -6.786 1.00 93.31 88 TRP A C 1
ATOM 639 O O . TRP A 1 88 ? -11.006 1.832 -7.028 1.00 93.31 88 TRP A O 1
ATOM 649 N N . SER A 1 89 ? -8.891 1.082 -6.844 1.00 93.31 89 SER A N 1
ATOM 650 C CA . SER A 1 89 ? -9.145 -0.332 -7.115 1.00 93.31 89 SER A CA 1
ATOM 651 C C . SER A 1 89 ? -8.906 -1.166 -5.860 1.00 93.31 89 SER A C 1
ATOM 653 O O . SER A 1 89 ? -7.999 -0.890 -5.080 1.00 93.31 89 SER A O 1
ATOM 655 N N . ASN A 1 90 ? -9.725 -2.194 -5.636 1.00 93.94 90 ASN A N 1
ATOM 656 C CA . ASN A 1 90 ? -9.531 -3.111 -4.510 1.00 93.94 90 ASN A CA 1
ATOM 657 C C . ASN A 1 90 ? -8.540 -4.213 -4.879 1.00 93.94 90 ASN A C 1
ATOM 659 O O . ASN A 1 90 ? -8.648 -4.801 -5.955 1.00 93.94 90 ASN A O 1
ATOM 663 N N . GLY A 1 91 ? -7.646 -4.541 -3.949 1.00 93.31 91 GLY A N 1
ATOM 664 C CA . GLY A 1 91 ? -6.757 -5.686 -4.078 1.00 93.31 91 GLY A CA 1
ATOM 665 C C . GLY A 1 91 ? -7.533 -7.001 -4.117 1.00 93.31 91 GLY A C 1
ATOM 666 O O . GLY A 1 91 ? -8.368 -7.272 -3.248 1.00 93.31 91 GLY A O 1
ATOM 667 N N . SER A 1 92 ? -7.275 -7.823 -5.130 1.00 92.44 92 SER A N 1
ATOM 668 C CA . SER A 1 92 ? -7.901 -9.141 -5.304 1.00 92.44 92 SER A CA 1
ATOM 669 C C . SER A 1 92 ? -7.232 -10.227 -4.459 1.00 92.44 92 SER A C 1
ATOM 671 O O . SER A 1 92 ? -7.879 -11.216 -4.109 1.00 92.44 92 SER A O 1
ATOM 673 N N . GLU A 1 93 ? -5.975 -10.037 -4.075 1.00 94.38 93 GLU A N 1
ATOM 674 C CA . GLU A 1 93 ? -5.178 -10.981 -3.295 1.00 94.38 93 GLU A CA 1
ATOM 675 C C . GLU A 1 93 ? -4.710 -10.394 -1.961 1.00 94.38 93 GLU A C 1
ATOM 677 O O . GLU A 1 93 ? -4.926 -9.219 -1.664 1.00 94.38 93 GLU A O 1
ATOM 682 N N . SER A 1 94 ? -4.127 -11.240 -1.112 1.00 95.06 94 SER A N 1
ATOM 683 C CA . SER A 1 94 ? -3.551 -10.790 0.155 1.00 95.06 94 SER A CA 1
ATOM 684 C C . SER A 1 94 ? -2.310 -9.948 -0.118 1.00 95.06 94 SER A C 1
ATOM 686 O O . SER A 1 94 ? -1.424 -10.396 -0.835 1.00 95.06 94 SER A O 1
ATOM 688 N N . LEU A 1 95 ? -2.222 -8.767 0.488 1.00 96.38 95 LEU A N 1
ATOM 689 C CA . LEU A 1 95 ? -1.004 -7.967 0.482 1.00 96.38 95 LEU A CA 1
ATOM 690 C C . LEU A 1 95 ? -0.039 -8.559 1.507 1.00 96.38 95 LEU A C 1
ATOM 692 O O . LEU A 1 95 ? -0.174 -8.302 2.703 1.00 96.38 95 LEU A O 1
ATOM 696 N N . ASP A 1 96 ? 0.874 -9.408 1.049 1.00 96.19 96 ASP A N 1
ATOM 697 C CA . ASP A 1 96 ? 1.839 -10.120 1.887 1.00 96.19 96 ASP A CA 1
ATOM 698 C C . ASP A 1 96 ? 3.234 -10.111 1.246 1.00 96.19 96 ASP A C 1
ATOM 700 O O . ASP A 1 96 ? 3.403 -9.821 0.059 1.00 96.19 96 ASP A O 1
ATOM 704 N N . ALA A 1 97 ? 4.249 -10.411 2.050 1.00 94.50 97 ALA A N 1
ATOM 705 C CA . ALA A 1 97 ? 5.622 -10.509 1.593 1.00 94.50 97 ALA A CA 1
ATOM 706 C C . ALA A 1 97 ? 5.799 -11.651 0.568 1.00 94.50 97 ALA A C 1
ATOM 708 O O . ALA A 1 97 ? 5.190 -12.715 0.699 1.00 94.50 97 ALA A O 1
ATOM 709 N N . PRO A 1 98 ? 6.697 -11.487 -0.421 1.00 95.50 98 PRO A N 1
ATOM 710 C CA . PRO A 1 98 ? 7.598 -10.344 -0.587 1.00 95.50 98 PRO A CA 1
ATOM 711 C C . PRO A 1 98 ? 6.982 -9.173 -1.364 1.00 95.50 98 PRO A C 1
ATOM 713 O O . PRO A 1 98 ? 7.474 -8.053 -1.246 1.00 95.50 98 PRO A O 1
ATOM 716 N N . ARG A 1 99 ? 5.959 -9.422 -2.187 1.00 94.75 99 ARG A N 1
ATOM 717 C CA . ARG A 1 99 ? 5.329 -8.410 -3.038 1.00 94.75 99 ARG A CA 1
ATOM 718 C C . ARG A 1 99 ? 3.971 -8.870 -3.558 1.00 94.75 99 ARG A C 1
ATOM 720 O O . ARG A 1 99 ? 3.725 -10.071 -3.636 1.00 94.75 99 ARG A O 1
ATOM 727 N N . VAL A 1 100 ? 3.183 -7.908 -4.024 1.00 94.75 100 VAL A N 1
ATOM 728 C CA . VAL A 1 100 ? 2.003 -8.113 -4.876 1.00 94.75 100 VAL A CA 1
ATOM 729 C C . VAL A 1 100 ? 2.168 -7.293 -6.150 1.00 94.75 100 VAL A C 1
ATOM 731 O O . VAL A 1 100 ? 2.475 -6.102 -6.069 1.00 94.75 100 VAL A O 1
ATOM 734 N N . THR A 1 101 ? 1.972 -7.912 -7.312 1.00 92.19 101 THR A N 1
ATOM 735 C CA . THR A 1 101 ? 2.023 -7.219 -8.605 1.00 92.19 101 THR A CA 1
ATOM 736 C C . THR A 1 101 ? 0.654 -6.629 -8.929 1.00 92.19 101 THR A C 1
ATOM 738 O O . THR A 1 101 ? -0.384 -7.234 -8.666 1.00 92.19 101 THR A O 1
ATOM 741 N N . LEU A 1 102 ? 0.627 -5.410 -9.463 1.00 88.94 102 LEU A N 1
ATOM 742 C CA . LEU A 1 102 ? -0.615 -4.720 -9.801 1.00 88.94 102 LEU A CA 1
ATOM 743 C C . LEU A 1 102 ? -1.003 -5.036 -11.255 1.00 88.94 102 LEU A C 1
ATOM 745 O O . LEU A 1 102 ? -0.967 -4.173 -12.125 1.00 88.94 102 LEU A O 1
ATOM 749 N N . ASP A 1 103 ? -1.402 -6.287 -11.502 1.00 64.38 103 ASP A N 1
ATOM 750 C CA . ASP A 1 103 ? -1.609 -6.871 -12.845 1.00 64.38 103 ASP A CA 1
ATOM 751 C C . ASP A 1 103 ? -2.737 -6.225 -13.677 1.00 64.38 103 ASP A C 1
ATOM 753 O O . ASP A 1 103 ? -2.848 -6.453 -14.879 1.00 64.38 103 ASP A O 1
ATOM 757 N N . ASN A 1 104 ? -3.598 -5.407 -13.061 1.00 63.16 104 ASN A N 1
ATOM 758 C CA . ASN A 1 104 ? -4.659 -4.677 -13.771 1.00 63.16 104 ASN A CA 1
ATOM 759 C C . ASN A 1 104 ? -4.187 -3.337 -14.356 1.00 63.16 104 ASN A C 1
ATOM 761 O O . ASN A 1 104 ? -5.007 -2.542 -14.818 1.00 63.16 104 ASN A O 1
ATOM 765 N N . PHE A 1 105 ? -2.888 -3.066 -14.311 1.00 64.81 105 PHE A N 1
ATOM 766 C CA . PHE A 1 105 ? -2.289 -1.928 -14.977 1.00 64.81 105 PHE A CA 1
ATOM 767 C C . PHE A 1 105 ? -1.820 -2.357 -16.370 1.00 64.81 105 PHE A C 1
ATOM 769 O O . PHE A 1 105 ? -0.982 -3.241 -16.502 1.00 64.81 105 PHE A O 1
ATOM 776 N N . THR A 1 106 ? -2.384 -1.763 -17.423 1.00 60.16 106 THR A N 1
ATOM 777 C CA . THR A 1 106 ? -1.855 -1.902 -18.786 1.00 60.16 106 THR A CA 1
ATOM 778 C C . THR A 1 106 ? -1.081 -0.623 -19.104 1.00 60.16 106 THR A C 1
ATOM 780 O O . THR A 1 106 ? -1.729 0.393 -19.380 1.00 60.16 106 THR A O 1
ATOM 783 N N . PRO A 1 107 ? 0.265 -0.641 -19.077 1.00 53.81 107 PRO A N 1
ATOM 784 C CA . PRO A 1 107 ? 1.088 0.545 -19.325 1.00 53.81 107 PRO A CA 1
ATOM 785 C C . PRO A 1 107 ? 0.723 1.221 -20.652 1.00 53.81 107 PRO A C 1
ATOM 787 O O . PRO A 1 107 ? 0.533 2.433 -20.709 1.00 53.81 107 PRO A O 1
ATOM 790 N N . GLY A 1 108 ? 0.448 0.421 -21.689 1.00 51.00 108 GLY A N 1
ATOM 791 C CA . GLY A 1 108 ? 0.048 0.887 -23.022 1.00 51.00 108 GLY A CA 1
ATOM 792 C C . GLY A 1 108 ? -1.315 1.592 -23.127 1.00 51.00 108 GLY A C 1
ATOM 793 O O . GLY A 1 108 ? -1.642 2.103 -24.194 1.00 51.00 108 GLY A O 1
ATOM 794 N N . ALA A 1 109 ? -2.130 1.638 -22.065 1.00 51.66 109 ALA A N 1
ATOM 795 C CA . ALA A 1 109 ? -3.345 2.465 -22.042 1.00 51.66 109 ALA A CA 1
ATOM 796 C C . ALA A 1 109 ? -3.064 3.924 -21.630 1.00 51.66 109 ALA A C 1
ATOM 798 O O . ALA A 1 109 ? -3.883 4.801 -21.910 1.00 51.66 109 ALA A O 1
ATOM 799 N N . TYR A 1 110 ? -1.923 4.174 -20.980 1.00 52.47 110 TYR A N 1
ATOM 800 C CA . TYR A 1 110 ? -1.533 5.473 -20.419 1.00 52.47 110 TYR A CA 1
ATOM 801 C C . TYR A 1 110 ? -0.223 6.015 -20.999 1.00 52.47 110 TYR A C 1
ATOM 803 O O . TYR A 1 110 ? -0.029 7.230 -21.020 1.00 52.47 110 TYR A O 1
ATOM 811 N N . ALA A 1 111 ? 0.636 5.141 -21.527 1.00 48.06 111 ALA A N 1
ATOM 812 C CA . ALA A 1 111 ? 1.758 5.508 -22.372 1.00 48.06 111 ALA A CA 1
ATOM 813 C C . ALA A 1 111 ? 1.214 6.063 -23.695 1.00 48.06 111 ALA A C 1
ATOM 815 O O . ALA A 1 111 ? 0.955 5.339 -24.656 1.00 48.06 111 ALA A O 1
ATOM 816 N N . SER A 1 112 ? 0.986 7.374 -23.746 1.00 49.28 112 SER A N 1
ATOM 817 C CA . SER A 1 112 ? 1.095 8.042 -25.035 1.00 49.28 112 SER A CA 1
ATOM 818 C C . SER A 1 112 ? 2.573 8.012 -25.422 1.00 49.28 112 SER A C 1
ATOM 820 O O . SER A 1 112 ? 3.415 8.338 -24.589 1.00 49.28 112 SER A O 1
ATOM 822 N N . ASP A 1 113 ? 2.846 7.598 -26.658 1.00 51.88 113 ASP A N 1
ATOM 823 C CA . ASP A 1 113 ? 4.135 7.361 -27.351 1.00 51.88 113 ASP A CA 1
ATOM 824 C C . ASP A 1 113 ? 5.166 8.527 -27.279 1.00 51.88 113 ASP A C 1
ATOM 826 O O . ASP A 1 113 ? 6.151 8.550 -28.004 1.00 51.88 113 ASP A O 1
ATOM 830 N N . ASP A 1 114 ? 4.912 9.552 -26.459 1.00 52.44 114 ASP A N 1
ATOM 831 C CA . ASP A 1 114 ? 5.639 10.827 -26.395 1.00 52.44 114 ASP A CA 1
ATOM 832 C C . ASP A 1 114 ? 5.673 11.433 -24.967 1.00 52.44 114 ASP A C 1
ATOM 834 O O . ASP A 1 114 ? 6.034 12.594 -24.769 1.00 52.44 114 ASP A O 1
ATOM 838 N N . SER A 1 115 ? 5.257 10.684 -23.935 1.00 52.31 115 SER A N 1
ATOM 839 C C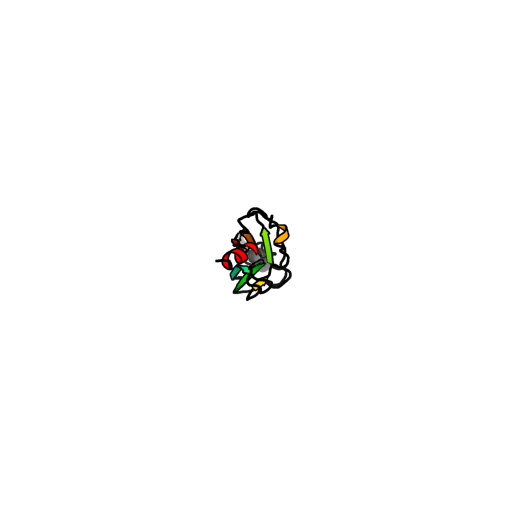A . SER A 1 115 ? 5.342 11.142 -22.540 1.00 52.31 115 SER A CA 1
ATOM 840 C C . SER A 1 115 ? 6.695 10.758 -21.950 1.00 52.31 115 SER A C 1
ATOM 842 O O . SER A 1 115 ? 6.845 9.681 -21.390 1.00 52.31 115 SER A O 1
ATOM 844 N N . ALA A 1 116 ? 7.669 11.664 -22.057 1.00 53.94 116 ALA A N 1
ATOM 845 C CA . ALA A 1 116 ? 9.048 11.505 -21.573 1.00 53.94 116 ALA A CA 1
ATOM 846 C C . ALA A 1 116 ? 9.199 11.153 -20.075 1.00 53.94 116 ALA A C 1
ATOM 848 O O . ALA A 1 116 ? 10.300 10.850 -19.627 1.00 53.94 116 ALA A O 1
ATOM 849 N N . ASP A 1 117 ? 8.108 11.169 -19.310 1.00 64.62 117 ASP A N 1
ATOM 850 C CA . ASP A 1 117 ? 8.091 10.859 -17.892 1.00 64.62 117 ASP A CA 1
ATOM 851 C C . ASP A 1 117 ? 7.064 9.739 -17.654 1.00 64.62 117 ASP A C 1
ATOM 853 O O . ASP A 1 117 ? 5.918 10.007 -17.295 1.00 64.62 117 ASP A O 1
ATOM 857 N N . ASN A 1 118 ? 7.463 8.476 -17.854 1.00 81.19 118 ASN A N 1
ATOM 858 C CA . ASN A 1 118 ? 6.674 7.261 -17.570 1.00 81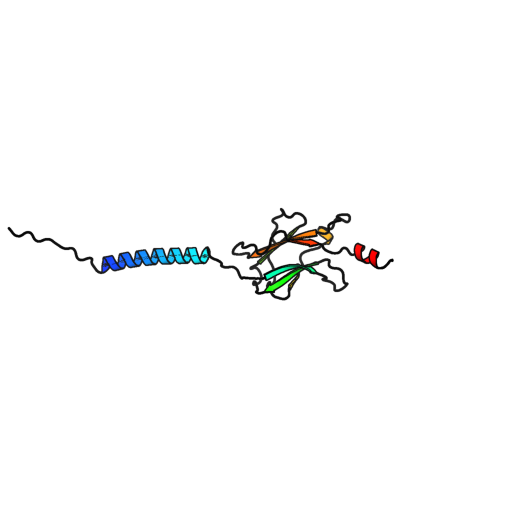.19 118 ASN A CA 1
ATOM 859 C C . ASN A 1 118 ? 6.499 7.047 -16.046 1.00 81.19 118 ASN A C 1
ATOM 861 O O . ASN A 1 118 ? 6.781 5.985 -15.492 1.00 81.19 118 ASN A O 1
ATOM 865 N N . THR A 1 119 ? 6.145 8.124 -15.340 1.00 88.19 119 THR A N 1
ATOM 866 C CA . THR A 1 119 ? 6.071 8.228 -13.886 1.00 88.19 119 THR A CA 1
ATOM 867 C C . THR A 1 119 ? 4.619 8.197 -13.446 1.00 88.19 119 THR A C 1
ATOM 869 O O . THR A 1 119 ? 3.841 9.096 -13.753 1.00 88.19 119 THR A O 1
ATOM 872 N N . PHE A 1 120 ? 4.282 7.177 -12.668 1.00 89.88 120 PHE A N 1
ATOM 873 C CA . PHE A 1 120 ? 2.970 6.983 -12.073 1.00 89.88 120 PHE A CA 1
ATOM 874 C C . PHE A 1 120 ? 3.001 7.344 -10.598 1.00 89.88 120 PHE A C 1
ATOM 876 O O . PHE A 1 120 ? 3.990 7.121 -9.905 1.00 89.88 120 PHE A O 1
ATOM 883 N N . TYR A 1 121 ? 1.890 7.855 -10.100 1.00 92.81 121 TYR A N 1
ATOM 884 C CA . TYR A 1 121 ? 1.667 8.133 -8.696 1.00 92.81 121 TYR A CA 1
ATOM 885 C C . TYR A 1 121 ? 0.846 7.003 -8.094 1.00 92.81 121 TYR A C 1
ATOM 887 O O . TYR A 1 121 ? -0.298 6.764 -8.486 1.00 92.81 121 TYR A O 1
ATOM 895 N N . VAL A 1 122 ? 1.447 6.302 -7.134 1.00 94.44 122 VAL A N 1
ATOM 896 C CA . VAL A 1 122 ? 0.847 5.133 -6.493 1.00 94.44 122 VAL A CA 1
ATOM 897 C C . VAL A 1 122 ? 0.442 5.480 -5.069 1.00 94.44 122 VAL A C 1
ATOM 899 O O . VAL A 1 122 ? 1.211 6.052 -4.294 1.00 94.44 122 VAL A O 1
ATOM 902 N N . SER A 1 123 ? -0.778 5.105 -4.705 1.00 96.12 123 SER A N 1
ATOM 903 C CA . SER A 1 123 ? -1.299 5.259 -3.346 1.00 96.12 123 SER A CA 1
ATOM 904 C C . SER A 1 123 ? -1.838 3.934 -2.823 1.00 96.12 123 SER A C 1
ATOM 906 O O . SER A 1 123 ? -2.392 3.143 -3.585 1.00 96.12 123 SER A O 1
ATOM 908 N N . LEU A 1 124 ? -1.722 3.708 -1.514 1.00 96.62 124 LEU A N 1
ATOM 909 C CA . LEU A 1 124 ? -2.204 2.501 -0.840 1.00 96.62 124 LEU A CA 1
ATOM 910 C C . LEU A 1 124 ? -2.997 2.862 0.411 1.00 96.62 124 LEU A C 1
ATOM 912 O O . LEU A 1 124 ? -2.544 3.644 1.253 1.00 96.62 124 LEU A O 1
ATOM 916 N N . ARG A 1 125 ? -4.158 2.223 0.577 1.00 95.62 125 ARG A N 1
ATOM 917 C CA . ARG A 1 125 ? -4.998 2.389 1.763 1.00 95.62 125 ARG A CA 1
ATOM 918 C C . ARG A 1 125 ? -5.621 1.093 2.256 1.00 95.62 125 ARG A C 1
ATOM 920 O O . ARG A 1 125 ? -5.878 0.176 1.481 1.00 95.62 125 ARG A O 1
ATOM 927 N N . HIS A 1 126 ? -5.945 1.064 3.541 1.00 95.00 126 HIS A N 1
ATOM 928 C CA . HIS A 1 126 ? -6.828 0.061 4.126 1.00 95.00 126 HIS A CA 1
ATOM 929 C C . HIS A 1 126 ? -8.285 0.398 3.783 1.00 95.00 126 HIS A C 1
ATOM 931 O O . HIS A 1 126 ? -8.743 1.511 4.048 1.00 95.00 126 HIS A O 1
ATOM 937 N N . THR A 1 127 ? -9.016 -0.551 3.198 1.00 92.75 127 THR A N 1
ATOM 938 C CA . THR A 1 127 ? -10.357 -0.311 2.640 1.00 92.75 127 THR A CA 1
ATOM 939 C C . THR A 1 127 ? -11.369 0.072 3.717 1.00 92.75 127 THR A C 1
ATOM 941 O O . THR A 1 127 ? -12.111 1.035 3.541 1.00 92.75 127 THR A O 1
ATOM 944 N N . ASP A 1 128 ? -11.365 -0.637 4.847 1.00 89.44 128 ASP A N 1
ATOM 945 C CA . ASP A 1 128 ? -12.404 -0.477 5.871 1.00 89.44 128 ASP A CA 1
ATOM 946 C C . ASP A 1 128 ? -12.192 0.760 6.748 1.00 89.44 128 ASP A C 1
ATOM 948 O O . ASP A 1 128 ? -13.150 1.410 7.161 1.00 89.44 128 ASP A O 1
ATOM 952 N N . SER A 1 129 ? -10.933 1.094 7.050 1.00 89.62 129 SER A N 1
ATOM 953 C CA . SER A 1 129 ? -10.611 2.236 7.919 1.00 89.62 129 SER A CA 1
ATOM 954 C C . SER A 1 129 ? -10.318 3.521 7.149 1.00 89.62 129 SER A C 1
ATOM 956 O O . SER A 1 129 ? -10.278 4.589 7.757 1.00 89.62 129 SER A O 1
ATOM 958 N N . GLY A 1 130 ? -10.046 3.431 5.844 1.00 91.31 130 GLY A N 1
ATOM 959 C CA . GLY A 1 130 ? -9.540 4.545 5.043 1.00 91.31 130 GLY A CA 1
ATOM 960 C C . GLY A 1 130 ? -8.116 4.979 5.407 1.00 91.31 130 GLY A C 1
ATOM 961 O O . GLY A 1 130 ? -7.671 6.028 4.950 1.00 91.31 130 GLY A O 1
ATOM 962 N N . HIS A 1 131 ? -7.394 4.212 6.233 1.00 92.25 131 HIS A N 1
ATOM 963 C CA . HIS A 1 131 ? -6.020 4.543 6.602 1.00 92.25 131 HIS A CA 1
ATOM 964 C C . HIS A 1 131 ? -5.111 4.506 5.373 1.00 92.25 131 HIS A C 1
ATOM 966 O O . HIS A 1 131 ? -5.042 3.481 4.699 1.00 92.25 131 HIS A O 1
ATOM 972 N N . ILE A 1 132 ? -4.409 5.606 5.112 1.00 94.44 132 ILE A N 1
ATOM 973 C CA . ILE A 1 132 ? -3.443 5.723 4.021 1.00 94.44 132 ILE A CA 1
ATOM 974 C C . ILE A 1 132 ? -2.070 5.283 4.528 1.00 94.44 132 ILE A C 1
ATOM 976 O O . ILE A 1 132 ? -1.558 5.864 5.485 1.00 94.44 132 ILE A O 1
ATOM 980 N N . TYR A 1 133 ? -1.481 4.279 3.880 1.00 95.00 133 TYR A N 1
ATOM 981 C CA . TYR A 1 133 ? -0.130 3.803 4.194 1.00 95.00 133 TYR A CA 1
ATOM 982 C C . TYR A 1 133 ? 0.931 4.654 3.498 1.00 95.00 133 TYR A C 1
ATOM 984 O O . TYR A 1 133 ? 1.920 5.041 4.112 1.00 95.00 133 TYR A O 1
ATOM 992 N N . PHE A 1 134 ? 0.684 4.982 2.232 1.00 96.25 134 PHE A N 1
ATOM 993 C CA . PHE A 1 134 ? 1.447 5.943 1.446 1.00 96.25 134 PHE A CA 1
ATOM 994 C C . PHE A 1 134 ? 0.534 6.557 0.381 1.00 96.25 134 PHE A C 1
ATOM 996 O O . PHE A 1 134 ? -0.481 5.961 0.002 1.00 96.25 134 PHE A O 1
ATOM 1003 N N . SER A 1 135 ? 0.875 7.759 -0.077 1.00 95.94 135 SER A N 1
ATOM 1004 C CA . SER A 1 135 ? 0.065 8.526 -1.022 1.00 95.94 135 SER A CA 1
ATOM 1005 C C . SER A 1 135 ? 0.955 9.192 -2.051 1.00 95.94 135 SER A C 1
ATOM 1007 O O . SER A 1 135 ? 1.895 9.887 -1.675 1.00 95.94 135 SER A O 1
ATOM 1009 N N . ASN A 1 136 ? 0.584 9.056 -3.321 1.00 94.50 136 ASN A N 1
ATOM 1010 C CA . ASN A 1 136 ? 1.234 9.707 -4.454 1.00 94.50 136 ASN A CA 1
ATOM 1011 C C . ASN A 1 136 ? 2.746 9.474 -4.484 1.00 94.50 136 ASN A C 1
ATOM 1013 O O . ASN A 1 136 ? 3.519 10.389 -4.767 1.00 94.50 136 ASN A O 1
ATOM 1017 N N . GLU A 1 137 ? 3.158 8.247 -4.178 1.00 96.19 137 GLU A N 1
ATOM 1018 C CA . GLU A 1 137 ? 4.550 7.840 -4.309 1.00 96.19 137 GLU A CA 1
ATOM 1019 C C . GLU A 1 137 ? 4.873 7.679 -5.800 1.00 96.19 137 GLU A C 1
ATOM 1021 O O . GLU A 1 137 ? 4.174 6.924 -6.485 1.00 96.19 137 GLU A O 1
ATOM 1026 N N . PRO A 1 138 ? 5.876 8.401 -6.328 1.00 94.06 138 PRO A N 1
ATOM 1027 C CA . PRO A 1 138 ? 6.218 8.339 -7.737 1.00 94.06 138 PRO A CA 1
ATOM 1028 C C . PRO A 1 138 ? 6.964 7.039 -8.060 1.00 94.06 138 PRO A C 1
ATOM 1030 O O . PRO A 1 138 ? 7.930 6.675 -7.388 1.00 94.06 138 PRO A O 1
ATOM 1033 N N . VAL A 1 139 ? 6.549 6.373 -9.132 1.00 92.38 139 VAL A N 1
ATOM 1034 C CA . VAL A 1 139 ? 7.192 5.185 -9.693 1.00 92.38 139 VAL A CA 1
ATOM 1035 C C . VAL A 1 139 ? 7.411 5.413 -11.178 1.00 92.38 139 VAL A C 1
ATOM 1037 O O . VAL A 1 139 ? 6.450 5.509 -11.936 1.00 92.38 139 VAL A O 1
ATOM 1040 N N . THR A 1 140 ? 8.673 5.498 -11.588 1.00 90.38 140 THR A N 1
ATOM 1041 C CA . THR A 1 140 ? 9.052 5.599 -13.001 1.00 90.38 140 THR A CA 1
ATOM 1042 C C . THR A 1 140 ? 9.297 4.205 -13.557 1.00 90.38 140 THR A C 1
ATOM 1044 O O . THR A 1 140 ? 10.106 3.453 -13.008 1.00 90.38 140 THR A O 1
ATOM 1047 N N . LEU A 1 141 ? 8.571 3.869 -14.617 1.00 86.62 141 LEU A N 1
ATOM 1048 C CA . LEU A 1 141 ? 8.724 2.626 -15.361 1.00 86.62 141 LEU A CA 1
ATOM 1049 C C . LEU A 1 141 ? 9.737 2.814 -16.490 1.00 86.62 141 LEU A C 1
ATOM 1051 O O . LEU A 1 141 ? 9.897 3.917 -17.016 1.00 86.62 141 LEU A O 1
ATOM 1055 N N . GLU A 1 142 ? 10.427 1.736 -16.838 1.00 82.25 142 GLU A N 1
ATOM 1056 C CA . GLU A 1 142 ? 11.344 1.719 -17.978 1.00 82.25 142 GLU A CA 1
ATOM 1057 C C . GLU A 1 142 ? 10.524 1.575 -19.268 1.00 82.25 142 GLU A C 1
ATOM 1059 O O . GLU A 1 142 ? 9.512 0.876 -19.279 1.00 82.25 142 GLU A O 1
ATOM 1064 N N . ASP A 1 143 ? 10.921 2.282 -20.327 1.00 70.38 143 ASP A N 1
ATOM 1065 C CA . ASP A 1 143 ? 10.399 2.066 -21.677 1.00 70.38 143 ASP A CA 1
ATOM 1066 C C . ASP A 1 143 ? 11.360 1.147 -22.445 1.00 70.38 143 ASP A C 1
ATOM 1068 O O . ASP A 1 143 ? 12.584 1.301 -22.376 1.00 70.38 143 ASP A O 1
ATOM 1072 N N . ASP A 1 144 ? 10.816 0.214 -23.220 1.00 62.47 144 ASP A N 1
ATOM 1073 C CA . ASP A 1 144 ? 11.568 -0.711 -24.075 1.00 62.47 144 ASP A CA 1
ATOM 1074 C C . ASP A 1 144 ? 12.502 0.037 -25.055 1.00 62.47 144 ASP A C 1
ATOM 1076 O O . ASP A 1 144 ? 13.558 -0.467 -25.468 1.00 62.47 144 ASP A O 1
ATOM 1080 N N . SER A 1 145 ? 12.158 1.283 -25.408 1.00 62.34 145 SER A N 1
ATOM 1081 C CA . SER A 1 145 ? 12.988 2.142 -26.260 1.00 62.34 145 SER A CA 1
ATOM 1082 C C . SER A 1 145 ? 14.291 2.615 -25.588 1.00 62.34 145 SER A C 1
ATOM 1084 O O . SER A 1 145 ? 15.304 2.805 -26.278 1.00 62.34 145 SER A O 1
ATOM 1086 N N . ASP A 1 146 ? 14.328 2.709 -24.255 1.00 59.62 146 ASP A N 1
ATOM 1087 C CA . ASP A 1 146 ? 15.498 3.174 -23.504 1.00 59.62 146 ASP A CA 1
ATOM 1088 C C . ASP A 1 146 ? 16.623 2.124 -23.493 1.00 59.62 146 ASP A C 1
ATOM 1090 O O . ASP A 1 146 ? 17.807 2.464 -23.620 1.00 59.62 146 ASP A O 1
ATOM 1094 N N . ILE A 1 147 ? 16.277 0.833 -23.440 1.00 57.28 147 ILE A N 1
ATOM 1095 C CA . ILE A 1 147 ? 17.241 -0.283 -23.407 1.00 57.28 147 ILE A CA 1
ATOM 1096 C C . ILE A 1 147 ? 17.924 -0.477 -24.770 1.00 57.28 147 ILE A C 1
ATOM 1098 O O . ILE A 1 147 ? 19.119 -0.796 -24.841 1.00 57.28 147 ILE A O 1
ATOM 1102 N N . ALA A 1 148 ? 17.208 -0.228 -25.871 1.00 55.84 148 ALA A N 1
ATOM 1103 C CA . ALA A 1 148 ? 17.758 -0.329 -27.223 1.00 55.84 148 ALA A CA 1
ATOM 1104 C C . ALA A 1 148 ? 18.904 0.673 -27.471 1.00 55.84 148 ALA A C 1
ATOM 1106 O O . ALA A 1 148 ? 19.849 0.364 -28.201 1.00 55.84 148 ALA A O 1
ATOM 1107 N N . SER A 1 149 ? 18.863 1.844 -26.826 1.00 54.94 149 SER A N 1
ATOM 1108 C CA . SER A 1 149 ? 19.891 2.882 -26.971 1.00 54.94 149 SER A CA 1
ATOM 1109 C C . SER A 1 149 ? 21.225 2.513 -26.299 1.00 54.94 149 SER A C 1
ATOM 1111 O O . SER A 1 149 ? 22.297 2.831 -26.827 1.00 54.94 149 SER A O 1
ATOM 1113 N N . ALA A 1 150 ? 21.184 1.769 -25.188 1.00 56.12 150 ALA A N 1
ATOM 1114 C CA . ALA A 1 150 ? 22.359 1.431 -24.384 1.00 56.12 150 ALA A CA 1
ATOM 1115 C C . ALA A 1 150 ? 23.252 0.345 -25.014 1.00 56.12 150 ALA A C 1
ATOM 1117 O O . ALA A 1 150 ? 24.458 0.327 -24.778 1.00 56.12 150 ALA A O 1
ATOM 1118 N N . ASN A 1 151 ? 22.687 -0.531 -25.852 1.00 54.66 151 ASN A N 1
ATOM 1119 C CA . ASN A 1 151 ? 23.411 -1.640 -26.494 1.00 54.66 151 ASN A CA 1
ATOM 1120 C C . ASN A 1 151 ? 23.983 -1.303 -27.885 1.00 54.66 151 ASN A C 1
ATOM 1122 O O . ASN A 1 151 ? 24.574 -2.165 -28.537 1.00 54.66 151 ASN A O 1
ATOM 1126 N N . SER A 1 152 ? 23.806 -0.065 -28.355 1.00 55.50 152 SER A N 1
ATOM 1127 C CA . SER A 1 152 ? 24.292 0.405 -29.664 1.00 55.50 152 SER A CA 1
ATOM 1128 C C . SER A 1 152 ? 25.558 1.280 -29.616 1.00 55.50 152 SER A C 1
ATOM 1130 O O . SER A 1 152 ? 25.958 1.817 -30.653 1.00 55.50 152 SER A O 1
ATOM 1132 N N . ALA A 1 153 ? 26.204 1.397 -28.450 1.00 49.38 153 ALA A N 1
ATOM 1133 C CA . ALA A 1 153 ? 27.480 2.096 -28.240 1.00 49.38 153 ALA A CA 1
ATOM 1134 C C . ALA A 1 153 ? 28.634 1.113 -27.980 1.00 49.38 153 ALA A C 1
ATOM 1136 O O . ALA A 1 153 ? 29.756 1.394 -28.464 1.00 49.38 153 ALA A O 1
#

Foldseek 3Di:
DDDDDDDPDDDPVNVVVVVVVVVVVVVVVVVCCVLVPDPDKDWDKDKEQDDPPPPPFRQWIKIATPDTKAAFQQKWKDKDPDLPDPDIDGGRGIQDPGIDTPVPDDLVVVDPVPPPFQKIFMWMAGPPNRHTPDGGDIYGGGDPVVVVVVVPD

Radius of gyration: 28.55 Å; chains: 1; bounding box: 70×29×101 Å